Protein AF-A0A2D7B7L5-F1 (afdb_monomer_lite)

pLDDT: mean 74.21, std 18.38, range [35.44, 91.0]

Sequence (82 aa):
MPKFPQEISKGGFAVRIYKPTESKPRYRLDYTVDGKRFQPTFRTFELAQKEATRVLNQLAYGNKTGAMDFQEGHPLKGFIFR

Secondary structure (DSSP, 8-state):
---SSEEEEETTEEEEEEPPBTTB-SEEEEEEETTEEE--EESSHHHHHHHHHHHHHHHHTT----SS---TT---------

Foldseek 3Di:
DDDPQDWDDDQRWIKTWGDADPVRNWIWIWTDDPNDIDIDTHNDPVVVVVLRVVVNVCVNVVVSVRPPDPDPPDDDDDDDDD

Radius of gyration: 13.54 Å; chains: 1; bounding box: 28×35×30 Å

Structure (mmCIF, N/CA/C/O backbone):
data_AF-A0A2D7B7L5-F1
#
_entry.id   AF-A0A2D7B7L5-F1
#
loop_
_atom_site.group_PDB
_atom_site.id
_atom_site.type_symbol
_atom_site.label_atom_id
_atom_site.label_alt_id
_atom_site.label_comp_id
_atom_site.label_asym_id
_atom_site.label_entity_id
_atom_site.label_seq_id
_atom_site.pdbx_PDB_ins_code
_atom_site.Cartn_x
_atom_site.Cartn_y
_atom_site.Cartn_z
_atom_site.occupancy
_atom_site.B_iso_or_equiv
_atom_site.auth_seq_id
_atom_site.auth_comp_id
_atom_site.auth_asym_id
_atom_site.auth_atom_id
_atom_site.pdbx_PDB_model_num
ATOM 1 N N . MET A 1 1 ? 15.733 -15.129 0.267 1.00 56.22 1 MET A N 1
ATOM 2 C CA . MET A 1 1 ? 14.705 -14.613 -0.666 1.00 56.22 1 MET A CA 1
ATOM 3 C C . MET A 1 1 ? 13.515 -14.126 0.148 1.00 56.22 1 MET A C 1
ATOM 5 O O . MET A 1 1 ? 13.077 -14.882 1.011 1.00 56.22 1 MET A O 1
ATOM 9 N N . PRO A 1 2 ? 13.016 -12.897 -0.059 1.00 62.56 2 PRO A N 1
ATOM 10 C CA . PRO A 1 2 ? 11.803 -12.438 0.616 1.00 62.56 2 PRO A CA 1
ATOM 11 C C . PRO A 1 2 ? 10.626 -13.370 0.279 1.00 62.56 2 PRO A C 1
ATOM 13 O O . PRO A 1 2 ? 10.429 -13.734 -0.882 1.00 62.56 2 PRO A O 1
ATOM 16 N N . LYS A 1 3 ? 9.876 -13.802 1.301 1.00 76.50 3 LYS A N 1
ATOM 17 C CA . LYS A 1 3 ? 8.652 -14.597 1.121 1.00 76.50 3 LYS A CA 1
ATOM 18 C C . LYS A 1 3 ? 7.518 -13.659 0.710 1.00 76.50 3 LYS A C 1
ATOM 20 O O . LYS A 1 3 ? 7.279 -12.656 1.373 1.00 76.50 3 LYS A O 1
ATOM 25 N N . PHE A 1 4 ? 6.837 -13.998 -0.383 1.00 77.75 4 PHE A N 1
ATOM 26 C CA . PHE A 1 4 ? 5.666 -13.271 -0.871 1.00 77.75 4 PHE A CA 1
ATOM 27 C C . PHE A 1 4 ? 4.388 -14.087 -0.620 1.00 77.75 4 PHE A C 1
ATOM 29 O O . PHE A 1 4 ? 4.430 -15.305 -0.806 1.00 77.75 4 PHE A O 1
ATOM 36 N N . PRO A 1 5 ? 3.257 -13.443 -0.277 1.00 81.25 5 PRO A N 1
ATOM 37 C CA . PRO A 1 5 ? 3.090 -11.997 -0.106 1.00 81.25 5 PRO A CA 1
ATOM 38 C C . PRO A 1 5 ? 3.804 -11.471 1.146 1.00 81.25 5 PRO A C 1
ATOM 40 O O . PRO A 1 5 ? 3.813 -12.128 2.182 1.00 81.25 5 PRO A O 1
ATOM 43 N N . GLN A 1 6 ? 4.410 -10.289 1.034 1.00 85.62 6 GLN A N 1
ATOM 44 C CA . GLN A 1 6 ? 5.006 -9.617 2.182 1.00 85.62 6 GLN A CA 1
ATOM 45 C C . GLN A 1 6 ? 3.931 -8.770 2.848 1.00 85.62 6 GLN A C 1
ATOM 47 O O . GLN A 1 6 ? 3.436 -7.817 2.251 1.00 85.62 6 GLN A O 1
ATOM 52 N N . GLU A 1 7 ? 3.558 -9.127 4.067 1.00 88.44 7 GLU A N 1
ATOM 53 C CA . GLU A 1 7 ? 2.625 -8.347 4.869 1.00 88.44 7 GLU A CA 1
ATOM 54 C C . GLU A 1 7 ? 3.403 -7.422 5.804 1.00 88.44 7 GLU A C 1
ATOM 56 O O . GLU A 1 7 ? 4.337 -7.846 6.484 1.00 88.44 7 GLU A O 1
ATOM 61 N N . ILE A 1 8 ? 3.027 -6.148 5.809 1.00 86.81 8 ILE A N 1
ATOM 62 C CA . ILE A 1 8 ? 3.543 -5.143 6.728 1.00 86.81 8 ILE A CA 1
ATOM 63 C C . ILE A 1 8 ? 2.332 -4.589 7.469 1.00 86.81 8 ILE A C 1
ATOM 65 O O . ILE A 1 8 ? 1.411 -4.060 6.845 1.00 86.81 8 ILE A O 1
ATOM 69 N N . SER A 1 9 ? 2.311 -4.725 8.791 1.00 85.69 9 SER A N 1
ATOM 70 C CA . SER A 1 9 ? 1.226 -4.233 9.636 1.00 85.69 9 SER A CA 1
ATOM 71 C C . SER A 1 9 ? 1.732 -3.192 10.629 1.00 85.69 9 SER A C 1
ATOM 73 O O . SER A 1 9 ? 2.846 -3.281 11.146 1.00 85.69 9 SER A O 1
ATOM 75 N N . LYS A 1 10 ? 0.928 -2.151 10.862 1.00 80.75 10 LYS A N 1
ATOM 76 C CA . LYS A 1 10 ? 1.229 -1.074 11.812 1.00 80.75 10 LYS A CA 1
ATOM 77 C C . LYS A 1 10 ? -0.064 -0.415 12.285 1.00 80.75 10 LYS A C 1
ATOM 79 O O . LYS A 1 10 ? -0.896 -0.038 11.467 1.00 80.75 10 LYS A O 1
ATOM 84 N N . GLY A 1 11 ? -0.227 -0.268 13.602 1.00 71.62 11 GLY A N 1
ATOM 85 C CA . GLY A 1 11 ? -1.342 0.485 14.194 1.00 71.62 11 GLY A CA 1
ATOM 86 C C . GLY A 1 11 ? -2.740 -0.024 13.816 1.00 71.62 11 GLY A C 1
ATOM 87 O O . GLY A 1 11 ? -3.641 0.783 13.637 1.00 71.62 11 GLY A O 1
ATOM 88 N N . GLY A 1 12 ? -2.914 -1.339 13.632 1.00 80.56 12 GLY A N 1
ATOM 89 C CA . GLY A 1 12 ? -4.193 -1.943 13.222 1.00 80.56 12 GLY A CA 1
ATOM 90 C C . GLY A 1 12 ? -4.450 -1.964 11.710 1.00 80.56 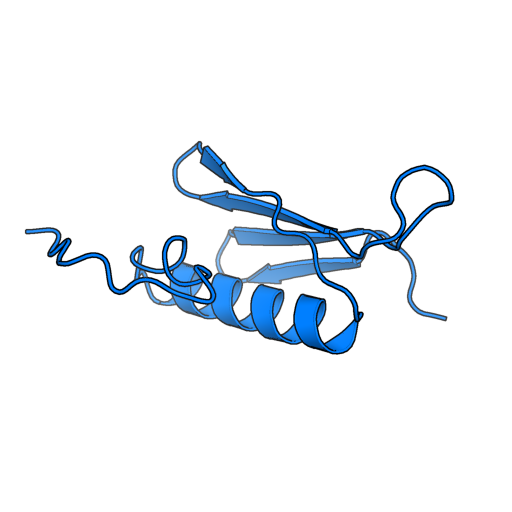12 GLY A C 1
ATOM 91 O O . GLY A 1 12 ? -5.427 -2.563 11.268 1.00 80.56 12 GLY A O 1
ATOM 92 N N . PHE A 1 13 ? -3.559 -1.380 10.907 1.00 83.94 13 PHE A N 1
ATOM 93 C CA . PHE A 1 13 ? -3.608 -1.441 9.448 1.00 83.94 13 PHE A CA 1
ATOM 94 C C . PHE A 1 13 ? -2.599 -2.453 8.912 1.00 83.94 13 PHE A C 1
ATOM 96 O O . PHE A 1 13 ? -1.533 -2.648 9.499 1.00 83.94 13 PHE A O 1
ATOM 103 N N . ALA A 1 14 ? -2.916 -3.072 7.774 1.00 86.75 14 ALA A N 1
ATOM 104 C CA . ALA A 1 14 ? -2.033 -4.000 7.079 1.00 86.75 14 ALA A CA 1
ATOM 105 C C . ALA A 1 14 ? -1.952 -3.657 5.587 1.00 86.75 14 ALA A C 1
ATOM 107 O O . ALA A 1 14 ? -2.966 -3.392 4.938 1.00 86.75 14 ALA A O 1
ATOM 108 N N . VAL A 1 15 ? -0.733 -3.687 5.053 1.00 88.62 15 VAL A N 1
ATOM 109 C CA . VAL A 1 15 ? -0.430 -3.550 3.628 1.00 88.62 15 VAL A CA 1
ATOM 110 C C . VAL A 1 15 ? 0.281 -4.816 3.168 1.00 88.62 15 VAL A C 1
ATOM 112 O O . VAL A 1 15 ? 1.276 -5.234 3.760 1.00 88.62 15 VAL A O 1
ATOM 115 N N . ARG A 1 16 ? -0.217 -5.429 2.095 1.00 91.00 16 ARG A N 1
ATOM 116 C CA . ARG A 1 16 ? 0.357 -6.637 1.493 1.00 91.00 16 ARG A CA 1
ATOM 117 C C . ARG A 1 16 ? 1.017 -6.306 0.166 1.00 91.00 16 ARG A C 1
ATOM 119 O O . ARG A 1 16 ? 0.387 -5.705 -0.695 1.00 91.00 16 ARG A O 1
ATOM 126 N N . ILE A 1 17 ? 2.256 -6.743 -0.024 1.00 90.56 17 ILE A N 1
ATOM 127 C CA . ILE A 1 17 ? 3.002 -6.600 -1.274 1.00 90.56 17 ILE A CA 1
ATOM 128 C C . ILE A 1 17 ? 3.048 -7.957 -1.974 1.00 90.56 17 ILE A C 1
ATOM 130 O O . ILE A 1 17 ? 3.571 -8.941 -1.445 1.00 90.56 17 ILE A O 1
ATOM 134 N N . TYR A 1 18 ? 2.524 -8.007 -3.193 1.00 89.31 18 TYR A N 1
ATOM 135 C CA . TYR A 1 18 ? 2.590 -9.161 -4.078 1.00 89.31 18 TYR A CA 1
ATOM 136 C C . TYR A 1 18 ? 3.707 -8.978 -5.099 1.00 89.31 18 TYR A C 1
ATOM 138 O O . TYR A 1 18 ? 3.855 -7.902 -5.688 1.00 89.31 18 TYR A O 1
ATOM 146 N N . LYS A 1 19 ? 4.453 -10.058 -5.346 1.00 88.12 19 LYS A N 1
ATOM 147 C CA . LYS A 1 19 ? 5.440 -10.107 -6.423 1.00 88.12 19 LYS A CA 1
ATOM 148 C C . LYS A 1 19 ? 4.769 -10.042 -7.802 1.00 88.12 19 LYS A C 1
ATOM 150 O O . LYS A 1 19 ? 3.613 -10.471 -7.936 1.00 88.12 19 LYS A O 1
ATOM 155 N N . PRO A 1 20 ? 5.489 -9.555 -8.825 1.00 88.12 20 PRO A N 1
ATOM 156 C CA . PRO A 1 20 ? 5.072 -9.729 -10.202 1.00 88.12 20 PRO A CA 1
ATOM 157 C C . PRO A 1 20 ? 4.960 -11.222 -10.540 1.00 88.12 20 PRO A C 1
ATOM 159 O O . PRO A 1 20 ? 5.744 -12.051 -10.073 1.00 88.12 20 PRO A O 1
ATOM 162 N N . THR A 1 21 ? 3.957 -11.555 -11.338 1.00 86.12 21 THR A N 1
ATOM 163 C CA . THR A 1 21 ? 3.731 -12.884 -11.919 1.00 86.12 21 THR A CA 1
ATOM 164 C C . THR A 1 21 ? 3.655 -12.746 -13.436 1.00 86.12 21 THR A C 1
ATOM 166 O O . THR A 1 21 ? 3.502 -11.631 -13.931 1.00 86.12 21 THR A O 1
ATOM 169 N N . GLU A 1 22 ? 3.712 -13.848 -14.188 1.00 83.19 22 GLU A N 1
ATOM 170 C CA . GLU A 1 22 ? 3.608 -13.806 -15.661 1.00 83.19 22 GLU A CA 1
ATOM 171 C C . GLU A 1 22 ? 2.362 -13.045 -16.137 1.00 83.19 22 GLU A C 1
ATOM 173 O O . GLU A 1 22 ? 2.446 -12.180 -17.001 1.00 83.19 22 GLU A O 1
ATOM 178 N N . SER A 1 23 ? 1.215 -13.260 -15.488 1.00 83.69 23 SER A N 1
ATOM 179 C CA . SER A 1 23 ? -0.025 -12.539 -15.809 1.00 83.69 23 SER A CA 1
ATOM 180 C C . SER A 1 23 ? -0.074 -11.099 -15.278 1.00 83.69 23 SER A C 1
ATOM 182 O O . SER A 1 23 ? -0.960 -10.335 -15.653 1.00 83.69 23 SER A O 1
ATOM 184 N N . LYS A 1 24 ? 0.801 -10.727 -14.335 1.00 82.50 24 LYS A N 1
ATOM 185 C CA . LYS A 1 24 ? 0.801 -9.420 -13.657 1.00 82.50 24 LYS A CA 1
ATOM 186 C C . LYS A 1 24 ? 2.247 -8.960 -13.452 1.00 82.50 24 LYS A C 1
ATOM 188 O O 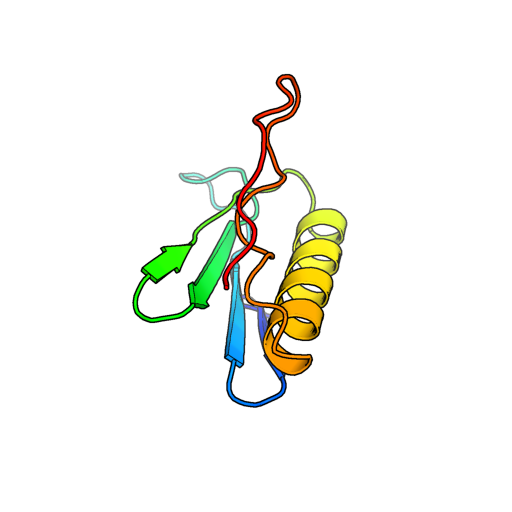. LYS A 1 24 ? 2.780 -9.142 -12.357 1.00 82.50 24 LYS A O 1
ATOM 193 N N . PRO A 1 25 ? 2.879 -8.327 -14.456 1.00 85.44 25 PRO A N 1
ATOM 194 C CA . PRO A 1 25 ? 4.321 -8.053 -14.477 1.00 85.44 25 PRO A CA 1
ATOM 195 C C . PRO A 1 25 ? 4.751 -6.889 -13.563 1.00 85.44 25 PRO A C 1
ATOM 197 O O . PRO A 1 25 ? 5.789 -6.270 -13.775 1.00 85.44 25 PRO A O 1
ATOM 200 N N . ARG A 1 26 ? 3.947 -6.542 -12.552 1.00 88.00 26 ARG A N 1
ATOM 201 C CA . ARG A 1 26 ? 4.196 -5.433 -11.624 1.00 88.00 26 ARG A CA 1
ATOM 202 C C . ARG A 1 26 ? 4.022 -5.892 -10.182 1.00 88.00 26 ARG A C 1
ATOM 204 O O . ARG A 1 26 ? 3.170 -6.735 -9.894 1.00 88.00 26 ARG A O 1
ATOM 211 N N . TYR A 1 27 ? 4.800 -5.298 -9.282 1.00 88.00 27 TYR A N 1
ATOM 212 C CA . TYR A 1 27 ? 4.571 -5.412 -7.844 1.00 88.00 27 TYR A CA 1
ATOM 213 C C . TYR A 1 27 ? 3.237 -4.761 -7.508 1.00 88.00 27 TYR A C 1
ATOM 215 O O . TYR A 1 27 ? 2.885 -3.736 -8.089 1.00 88.00 27 TYR A O 1
ATOM 223 N N . ARG A 1 28 ? 2.471 -5.351 -6.596 1.00 89.75 28 ARG A N 1
ATOM 224 C CA . ARG A 1 28 ? 1.139 -4.841 -6.247 1.00 89.75 28 ARG A CA 1
ATOM 225 C C . ARG A 1 28 ? 1.030 -4.686 -4.751 1.00 89.75 28 ARG A C 1
ATOM 227 O O . ARG A 1 28 ? 1.333 -5.633 -4.033 1.00 89.75 28 ARG A O 1
ATOM 234 N N . LEU A 1 29 ? 0.585 -3.522 -4.308 1.00 90.06 29 LEU A N 1
ATOM 235 C CA . LEU A 1 29 ? 0.166 -3.331 -2.929 1.00 90.06 29 LEU A CA 1
ATOM 236 C C . LEU A 1 29 ? -1.306 -3.694 -2.828 1.00 90.06 29 LEU A C 1
ATOM 238 O O . LEU A 1 29 ? -2.050 -3.588 -3.797 1.00 90.06 29 LEU A O 1
ATOM 242 N N . ASP A 1 30 ? -1.713 -4.125 -1.652 1.00 90.56 30 ASP A N 1
ATOM 243 C CA . ASP A 1 30 ? -3.095 -4.398 -1.315 1.00 90.56 30 ASP A CA 1
ATOM 244 C C . ASP A 1 30 ? -3.316 -3.965 0.124 1.00 90.56 30 ASP A C 1
ATOM 246 O O . ASP A 1 30 ? -2.659 -4.465 1.040 1.00 90.56 30 ASP A O 1
ATOM 250 N N . TYR A 1 31 ? -4.188 -2.986 0.305 1.00 87.69 31 TYR A N 1
ATOM 251 C CA . TYR A 1 31 ? -4.520 -2.457 1.616 1.00 87.69 31 TYR A CA 1
ATOM 252 C C . TYR A 1 31 ? -5.945 -1.923 1.627 1.00 87.69 31 TYR A C 1
ATOM 254 O O . TYR A 1 31 ? -6.522 -1.613 0.582 1.00 87.69 31 TYR A O 1
ATOM 262 N N . THR A 1 32 ? -6.521 -1.845 2.823 1.00 84.25 32 THR A N 1
ATOM 263 C CA . THR A 1 32 ? -7.878 -1.338 3.029 1.00 84.25 32 THR A CA 1
ATOM 264 C C . THR A 1 32 ? -7.826 -0.137 3.958 1.00 84.25 32 THR A C 1
ATOM 266 O O . THR A 1 32 ? -7.198 -0.194 5.013 1.00 84.25 32 THR A O 1
ATOM 269 N N . VAL A 1 33 ? -8.489 0.945 3.562 1.00 81.25 33 VAL A N 1
ATOM 270 C CA . VAL A 1 33 ? -8.625 2.176 4.346 1.00 81.25 33 VAL A CA 1
ATOM 271 C C . VAL A 1 33 ? -10.098 2.530 4.383 1.00 81.25 33 VAL 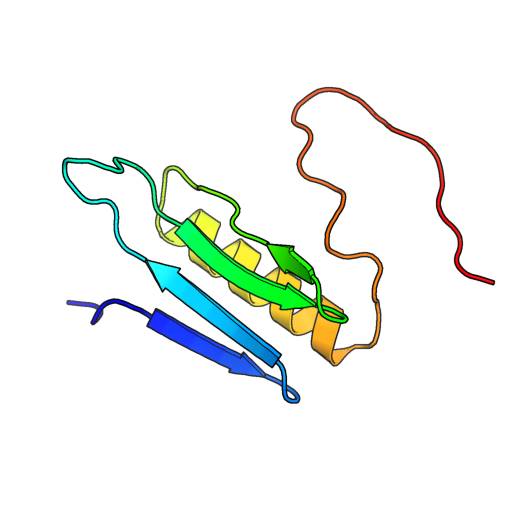A C 1
ATOM 273 O O . VAL A 1 33 ? -10.701 2.699 3.328 1.00 81.25 33 VAL A O 1
ATOM 276 N N . ASP A 1 34 ? -10.679 2.634 5.580 1.00 78.00 34 ASP A N 1
ATOM 277 C CA . ASP A 1 34 ? -12.065 3.101 5.758 1.00 78.00 34 ASP A CA 1
ATOM 278 C C . ASP A 1 34 ? -13.080 2.291 4.905 1.00 78.00 34 ASP A C 1
ATOM 280 O O . ASP A 1 34 ? -13.950 2.826 4.228 1.00 78.00 34 ASP A O 1
ATOM 284 N N . GLY A 1 35 ? -12.893 0.964 4.836 1.00 81.38 35 GLY A N 1
ATOM 285 C CA . GLY A 1 35 ? -13.729 0.057 4.033 1.00 81.38 35 GLY A CA 1
ATOM 286 C C . GLY A 1 35 ? -13.462 0.068 2.520 1.00 81.38 35 GLY A C 1
ATOM 287 O O . GLY A 1 35 ? -14.053 -0.729 1.793 1.00 81.38 35 GLY A O 1
ATOM 288 N N . LYS A 1 36 ? -12.547 0.912 2.024 1.00 84.44 36 LYS A N 1
ATOM 289 C CA . LYS A 1 36 ? -12.146 0.963 0.610 1.00 84.44 36 LYS A CA 1
ATOM 290 C C . LYS A 1 36 ? -10.832 0.227 0.385 1.00 84.44 36 LYS A C 1
ATOM 292 O O . LYS A 1 36 ? -9.844 0.469 1.077 1.00 84.44 36 LYS A O 1
ATOM 297 N N . ARG A 1 37 ? -10.811 -0.661 -0.611 1.00 86.19 37 ARG A N 1
ATOM 298 C CA . ARG A 1 37 ? -9.623 -1.427 -1.005 1.00 86.19 37 ARG A CA 1
ATOM 299 C C . ARG A 1 37 ? -8.828 -0.679 -2.072 1.00 86.19 37 ARG A C 1
ATOM 301 O O . ARG A 1 37 ? -9.388 -0.278 -3.088 1.00 86.19 37 ARG A O 1
ATOM 308 N N . PHE A 1 38 ? -7.522 -0.559 -1.865 1.00 86.12 38 PHE A N 1
ATOM 309 C CA . PHE A 1 38 ? -6.590 0.086 -2.784 1.00 86.12 38 PHE A CA 1
ATOM 310 C C . PHE A 1 38 ? -5.538 -0.914 -3.253 1.00 86.12 38 PHE A C 1
ATOM 312 O O . PHE A 1 38 ? -4.989 -1.675 -2.452 1.00 86.12 38 PHE A O 1
ATOM 319 N N . GLN A 1 39 ? -5.273 -0.912 -4.563 1.00 88.62 39 GLN A N 1
ATOM 320 C CA . GLN A 1 39 ? -4.334 -1.842 -5.191 1.00 88.62 39 GLN A CA 1
ATOM 321 C C . GLN A 1 39 ? -3.353 -1.162 -6.163 1.00 88.62 39 GLN A C 1
ATOM 323 O O . GLN A 1 39 ? -3.367 -1.463 -7.360 1.00 88.62 39 GLN A O 1
ATOM 328 N N . PRO A 1 40 ? -2.502 -0.227 -5.696 1.00 87.56 40 PRO A N 1
ATOM 329 C CA . PRO A 1 40 ? -1.535 0.418 -6.571 1.00 87.56 40 PRO A CA 1
ATOM 330 C C . PRO A 1 40 ? -0.456 -0.567 -7.040 1.00 87.56 40 PRO A C 1
ATOM 332 O O . PRO A 1 40 ? -0.058 -1.494 -6.325 1.00 87.56 40 PRO A O 1
ATOM 335 N N . THR A 1 41 ? 0.015 -0.367 -8.273 1.00 89.12 41 THR A N 1
ATOM 336 C CA . THR A 1 41 ? 1.010 -1.234 -8.919 1.00 89.12 41 THR A CA 1
ATOM 337 C C . THR A 1 41 ? 2.321 -0.493 -9.149 1.00 89.12 41 THR A C 1
ATOM 339 O O . THR A 1 41 ? 2.302 0.624 -9.657 1.00 89.12 41 THR A O 1
ATOM 342 N N . PHE A 1 42 ? 3.450 -1.139 -8.870 1.00 86.75 42 PHE A N 1
ATOM 343 C CA . PHE A 1 42 ? 4.789 -0.557 -8.953 1.00 86.75 42 PHE A CA 1
ATOM 344 C C . PHE A 1 42 ? 5.714 -1.398 -9.829 1.00 86.75 42 PHE A C 1
ATOM 346 O O . PHE A 1 42 ? 5.569 -2.617 -9.950 1.00 86.75 42 PHE A O 1
ATOM 353 N N . ARG A 1 43 ? 6.694 -0.728 -10.442 1.00 85.88 43 ARG A N 1
ATOM 354 C CA . ARG A 1 43 ? 7.702 -1.375 -11.296 1.00 85.88 43 ARG A CA 1
ATOM 355 C C . ARG A 1 43 ? 8.771 -2.100 -10.479 1.00 85.88 43 ARG A C 1
ATOM 357 O O . ARG A 1 43 ? 9.223 -3.160 -10.892 1.00 85.88 43 ARG A O 1
ATOM 364 N N . THR A 1 44 ? 9.143 -1.562 -9.318 1.00 86.50 44 THR A N 1
ATOM 365 C CA . THR A 1 44 ? 10.196 -2.120 -8.460 1.00 86.50 44 THR A CA 1
ATOM 366 C C . THR A 1 44 ? 9.678 -2.426 -7.061 1.00 86.50 44 THR A C 1
ATOM 368 O O . THR A 1 44 ? 8.721 -1.816 -6.576 1.00 86.50 44 THR A O 1
ATOM 371 N N . PHE A 1 45 ? 10.333 -3.387 -6.410 1.00 84.88 45 PHE A N 1
ATOM 372 C CA . PHE A 1 45 ? 10.030 -3.774 -5.037 1.00 84.88 45 PHE A CA 1
ATOM 373 C C . PHE A 1 45 ? 10.333 -2.646 -4.040 1.00 84.88 45 PHE A C 1
ATOM 375 O O . PHE A 1 45 ? 9.538 -2.403 -3.140 1.00 84.88 45 PHE A O 1
ATOM 382 N N . GLU A 1 46 ? 11.429 -1.907 -4.232 1.00 87.00 46 GLU A N 1
ATOM 383 C CA . GLU A 1 46 ? 11.804 -0.788 -3.357 1.00 87.00 46 GLU A CA 1
ATOM 384 C C . GLU A 1 46 ? 10.750 0.326 -3.349 1.00 87.00 46 GLU A C 1
ATOM 386 O O . GLU A 1 46 ? 10.390 0.824 -2.284 1.00 87.00 46 GLU A O 1
ATOM 391 N N . LEU A 1 47 ? 10.193 0.676 -4.518 1.00 86.69 47 LEU A N 1
ATOM 392 C CA . LEU A 1 47 ? 9.100 1.650 -4.605 1.00 86.69 47 LEU A CA 1
ATOM 393 C C . LEU A 1 47 ? 7.851 1.140 -3.885 1.00 86.69 47 LEU A C 1
ATOM 395 O O . LEU A 1 47 ? 7.240 1.880 -3.116 1.00 86.69 47 LEU A O 1
ATOM 399 N N . ALA A 1 48 ? 7.513 -0.136 -4.086 1.00 87.88 48 ALA A N 1
ATOM 400 C CA . ALA A 1 48 ? 6.384 -0.763 -3.414 1.00 87.88 48 ALA A CA 1
ATOM 401 C C . ALA A 1 48 ? 6.544 -0.756 -1.884 1.00 87.88 48 ALA A C 1
ATOM 403 O O . ALA A 1 48 ? 5.597 -0.458 -1.160 1.00 87.88 48 ALA A O 1
ATOM 404 N N . GLN A 1 49 ? 7.744 -1.049 -1.382 1.00 88.81 49 GLN A N 1
ATOM 405 C CA . GLN A 1 49 ? 8.037 -1.069 0.049 1.00 88.81 49 GLN A CA 1
ATOM 406 C C . GLN A 1 49 ? 8.043 0.339 0.658 1.00 88.81 49 GLN A C 1
ATOM 408 O O . GLN A 1 49 ? 7.495 0.544 1.749 1.00 88.81 49 GLN A O 1
ATOM 413 N N . LYS A 1 50 ? 8.626 1.318 -0.047 1.00 89.94 50 LYS A N 1
ATOM 414 C CA . LYS A 1 50 ? 8.619 2.729 0.357 1.00 89.94 50 LYS A CA 1
ATOM 415 C C . LYS A 1 50 ? 7.189 3.243 0.483 1.00 89.94 50 LYS A C 1
ATOM 417 O O . LYS A 1 50 ? 6.850 3.841 1.503 1.00 89.94 50 LYS A O 1
ATOM 422 N N . GLU A 1 51 ? 6.342 2.942 -0.499 1.00 87.56 51 GLU A N 1
ATOM 423 C CA . GLU A 1 51 ? 4.948 3.373 -0.473 1.00 87.56 51 GLU A CA 1
ATOM 424 C C . GLU A 1 51 ? 4.134 2.630 0.588 1.00 87.56 51 GLU A C 1
ATOM 426 O O . GLU A 1 51 ? 3.388 3.262 1.329 1.00 87.56 51 GLU A O 1
ATOM 431 N N . ALA A 1 52 ? 4.331 1.319 0.761 1.00 87.75 52 ALA A N 1
ATOM 432 C CA . ALA A 1 52 ? 3.665 0.567 1.826 1.00 87.75 52 ALA A CA 1
ATOM 433 C C . ALA A 1 52 ? 3.975 1.158 3.210 1.00 87.75 52 ALA A C 1
ATOM 435 O O . ALA A 1 52 ? 3.078 1.339 4.032 1.00 87.75 52 ALA A O 1
ATOM 436 N N . THR A 1 53 ? 5.236 1.528 3.446 1.00 88.25 53 THR A N 1
ATOM 437 C CA . THR A 1 53 ? 5.668 2.179 4.690 1.00 88.25 53 THR A CA 1
ATOM 438 C C . THR A 1 53 ? 5.070 3.579 4.833 1.00 88.25 53 THR A C 1
ATOM 440 O O . THR A 1 53 ? 4.625 3.949 5.921 1.00 88.25 53 THR A O 1
ATOM 443 N N . ARG A 1 54 ? 5.025 4.360 3.746 1.00 86.69 54 ARG A N 1
ATOM 444 C CA . ARG A 1 54 ? 4.408 5.693 3.721 1.00 86.69 54 ARG A CA 1
ATOM 445 C C . ARG A 1 54 ? 2.921 5.621 4.066 1.00 86.69 54 ARG A C 1
ATOM 447 O O . ARG A 1 54 ? 2.490 6.331 4.971 1.00 86.69 54 ARG A O 1
ATOM 454 N N . VAL A 1 55 ? 2.181 4.728 3.409 1.00 84.50 55 VAL A N 1
ATOM 455 C CA . VAL A 1 55 ? 0.751 4.486 3.645 1.00 84.50 55 VAL A CA 1
ATOM 456 C C . VAL A 1 55 ? 0.520 4.059 5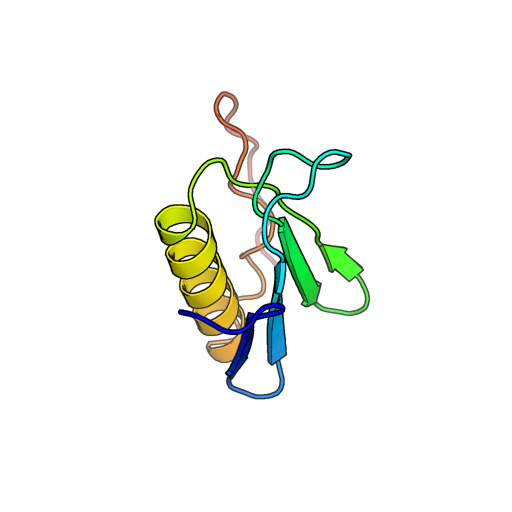.091 1.00 84.50 55 VAL A C 1
ATOM 458 O O . VAL A 1 55 ? -0.296 4.662 5.778 1.00 84.50 55 VAL A O 1
ATOM 461 N N . LEU A 1 56 ? 1.277 3.085 5.604 1.00 85.50 56 LEU A N 1
ATOM 462 C CA . LEU A 1 56 ? 1.147 2.648 6.998 1.00 85.50 56 LEU A CA 1
ATOM 463 C C . LEU A 1 56 ? 1.421 3.766 8.001 1.00 85.50 56 LEU A C 1
ATOM 465 O O . LEU A 1 56 ? 0.708 3.872 8.994 1.00 85.50 56 LEU A O 1
ATOM 469 N N . ASN A 1 57 ? 2.434 4.600 7.763 1.00 84.88 57 ASN A N 1
ATOM 470 C CA . ASN A 1 57 ? 2.691 5.755 8.617 1.00 84.88 57 ASN A CA 1
ATOM 471 C C . ASN A 1 57 ? 1.524 6.748 8.555 1.00 84.88 57 ASN A C 1
ATOM 473 O O . ASN A 1 57 ? 1.026 7.144 9.602 1.00 84.88 57 ASN A O 1
ATOM 477 N N . GLN A 1 58 ? 1.036 7.107 7.365 1.00 81.31 58 GLN A N 1
ATOM 478 C CA . GLN A 1 58 ? -0.106 8.018 7.218 1.00 81.31 58 GLN A CA 1
ATOM 479 C C . GLN A 1 58 ? -1.354 7.506 7.950 1.00 81.31 58 GLN A C 1
ATOM 481 O O . GLN A 1 58 ? -1.990 8.266 8.680 1.00 81.31 58 GLN A O 1
ATOM 486 N N . LEU A 1 59 ? -1.650 6.210 7.818 1.00 79.31 59 LEU A N 1
ATOM 487 C CA . LEU A 1 59 ? -2.759 5.559 8.512 1.00 79.31 59 LEU A CA 1
ATOM 488 C C . LEU A 1 59 ? -2.568 5.559 10.034 1.00 79.31 59 LEU A C 1
ATOM 490 O O . LEU A 1 59 ? -3.495 5.899 10.765 1.00 79.31 59 LEU A O 1
ATOM 494 N N . ALA A 1 60 ? -1.363 5.240 10.513 1.00 76.50 60 ALA A N 1
ATOM 495 C CA . ALA A 1 60 ? -1.050 5.205 11.941 1.00 76.50 60 ALA A CA 1
ATOM 496 C C . ALA A 1 60 ? -1.114 6.591 12.609 1.00 76.50 60 ALA A C 1
ATOM 498 O O . ALA A 1 60 ? -1.524 6.689 13.761 1.00 76.50 60 ALA A O 1
ATOM 499 N N . TYR A 1 61 ? -0.745 7.660 11.898 1.00 74.38 61 TYR A N 1
ATOM 500 C CA . TYR A 1 61 ? -0.825 9.037 12.405 1.00 74.38 61 TYR A CA 1
ATOM 501 C C . TYR A 1 61 ? -2.230 9.655 12.282 1.00 74.38 61 TYR A C 1
ATOM 503 O O . TYR A 1 61 ? -2.395 10.845 12.539 1.00 74.38 61 TYR A O 1
ATOM 511 N N . GLY A 1 62 ? -3.246 8.887 11.865 1.00 63.78 62 GLY A N 1
ATOM 512 C CA . GLY A 1 62 ? -4.612 9.390 11.685 1.00 63.78 62 GLY A CA 1
ATOM 513 C C . GLY A 1 62 ? -4.760 10.378 10.523 1.00 63.78 62 GLY A C 1
ATOM 514 O O . GLY A 1 62 ? -5.831 10.949 10.325 1.00 63.78 62 GLY A O 1
ATOM 515 N N . ASN A 1 63 ? -3.709 10.561 9.720 1.00 60.16 63 ASN A N 1
ATOM 516 C CA . ASN A 1 63 ? -3.743 11.406 8.542 1.00 60.16 63 ASN A CA 1
ATOM 517 C C . ASN A 1 63 ? -4.381 10.606 7.398 1.00 60.16 63 ASN A C 1
ATOM 519 O O . ASN A 1 63 ? -3.695 10.024 6.556 1.00 60.16 63 ASN A O 1
ATOM 523 N N . LYS A 1 64 ? -5.720 10.575 7.371 1.00 55.72 64 LYS A N 1
ATOM 524 C CA . LYS A 1 64 ? -6.541 9.926 6.329 1.00 55.72 64 LYS A CA 1
ATOM 525 C C . LYS A 1 64 ? -6.375 10.547 4.922 1.00 55.72 64 LYS A C 1
ATOM 527 O O . LYS A 1 64 ? -7.140 10.229 4.020 1.00 55.72 64 LYS A O 1
ATOM 532 N N . THR A 1 65 ? -5.371 11.395 4.699 1.00 50.44 65 THR A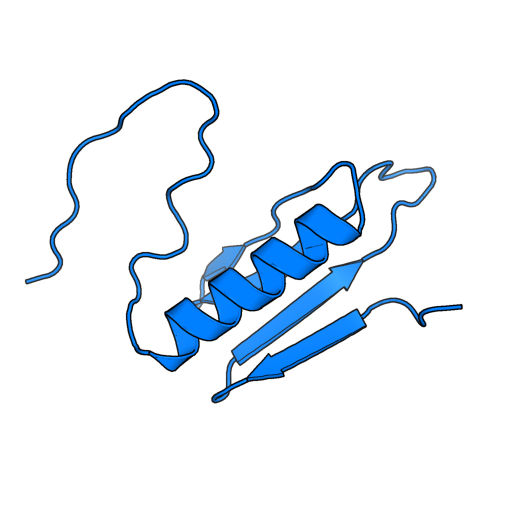 N 1
ATOM 533 C CA . THR A 1 65 ? -5.108 12.121 3.439 1.00 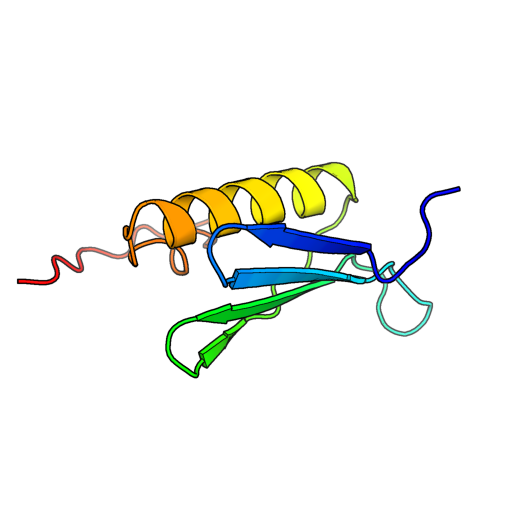50.44 65 THR A CA 1
ATOM 534 C C . THR A 1 65 ? -4.206 11.336 2.464 1.00 50.44 65 THR A C 1
ATOM 536 O O . THR A 1 65 ? -3.591 11.904 1.572 1.00 50.44 65 THR A O 1
ATOM 539 N N . GLY A 1 66 ? -4.059 10.019 2.629 1.00 45.53 66 GLY A N 1
ATOM 540 C CA . GLY A 1 66 ? -2.964 9.262 2.004 1.00 45.53 66 GLY A CA 1
ATOM 541 C C . GLY A 1 66 ? -3.258 8.460 0.733 1.00 45.53 66 GLY A C 1
ATOM 542 O O . GLY A 1 66 ? -2.364 7.767 0.263 1.00 45.53 66 GLY A O 1
ATOM 543 N N . ALA A 1 67 ? -4.477 8.480 0.187 1.00 45.00 67 ALA A N 1
ATOM 544 C CA . ALA A 1 67 ? -4.823 7.663 -0.990 1.00 45.00 67 ALA A CA 1
ATOM 545 C C . ALA A 1 67 ? -4.881 8.444 -2.319 1.00 45.00 67 ALA A C 1
ATOM 547 O O . ALA A 1 67 ? -5.189 7.857 -3.354 1.00 45.00 67 ALA A O 1
ATOM 548 N N . MET A 1 68 ? -4.588 9.747 -2.314 1.00 45.97 68 MET A N 1
ATOM 549 C CA . MET A 1 68 ? -4.664 10.609 -3.498 1.00 45.97 68 MET A CA 1
ATOM 550 C C . MET A 1 68 ? -3.411 11.480 -3.623 1.00 45.97 68 MET A C 1
ATOM 552 O O . MET A 1 68 ? -3.480 12.675 -3.392 1.00 45.97 68 MET A O 1
ATOM 556 N N . ASP A 1 69 ? -2.262 10.898 -3.964 1.00 45.28 69 ASP A N 1
ATOM 557 C CA . ASP A 1 69 ? -1.209 11.661 -4.658 1.00 45.28 69 ASP A CA 1
ATOM 558 C C . ASP A 1 69 ? -0.271 10.717 -5.424 1.00 45.28 69 ASP A C 1
ATOM 560 O O . ASP A 1 69 ? 0.924 10.607 -5.167 1.00 45.28 69 ASP A O 1
ATOM 564 N N . PHE A 1 70 ? -0.854 9.949 -6.343 1.00 43.66 70 PHE A N 1
ATOM 565 C CA . PHE A 1 70 ? -0.099 9.295 -7.411 1.00 43.66 70 PHE A CA 1
ATOM 566 C C . PHE A 1 70 ? -0.859 9.479 -8.729 1.00 43.66 70 PHE A C 1
ATOM 568 O O . PHE A 1 70 ? -1.309 8.531 -9.369 1.00 43.66 70 PHE A O 1
ATOM 575 N N . GLN A 1 71 ? -1.034 10.742 -9.122 1.00 38.34 71 GLN A N 1
ATOM 576 C CA . GLN A 1 71 ? -1.107 11.101 -10.533 1.00 38.34 71 GLN A CA 1
ATOM 577 C C . GLN A 1 71 ? 0.236 11.720 -10.899 1.00 38.34 71 GLN A C 1
ATOM 579 O O . GLN A 1 71 ? 0.505 12.885 -10.622 1.00 38.34 71 GLN A O 1
ATOM 584 N N . GLU A 1 72 ? 1.084 10.917 -11.536 1.00 42.75 72 GLU A N 1
ATOM 585 C CA . GLU A 1 72 ? 2.112 11.447 -12.422 1.00 42.75 72 GLU A CA 1
ATOM 586 C C . GLU A 1 72 ? 1.360 12.278 -13.484 1.00 42.75 72 GLU A C 1
ATOM 588 O O . GLU A 1 72 ? 0.763 11.723 -14.404 1.00 42.75 72 GLU A O 1
ATOM 593 N N . GLY A 1 73 ? 1.264 13.597 -13.273 1.00 38.34 73 GLY A N 1
ATOM 594 C CA . GLY A 1 73 ? 0.868 14.544 -14.314 1.00 38.34 73 GLY A CA 1
ATOM 595 C C . GLY A 1 73 ? -0.378 15.421 -14.149 1.00 38.34 73 GLY A C 1
ATOM 596 O O . GLY A 1 73 ? -0.714 16.035 -15.148 1.00 38.34 73 GLY A O 1
ATOM 597 N N . HIS A 1 74 ? -1.054 15.575 -13.001 1.00 35.44 74 HIS A N 1
ATOM 598 C CA . HIS A 1 74 ? -2.064 16.654 -12.854 1.00 35.44 74 HIS A CA 1
ATOM 599 C C . HIS A 1 74 ? -2.309 17.055 -11.381 1.00 35.44 74 HIS A C 1
ATOM 601 O O . HIS A 1 74 ? -2.649 16.192 -10.574 1.00 35.44 74 HIS A O 1
ATOM 607 N N . PRO A 1 75 ? -2.201 18.349 -11.004 1.00 37.72 75 PRO A N 1
ATOM 608 C CA . PRO A 1 75 ? -2.528 18.808 -9.657 1.00 37.72 75 PRO A CA 1
ATOM 609 C C . PRO A 1 75 ? -4.047 18.961 -9.516 1.00 37.72 75 PRO A C 1
ATOM 611 O O . PRO A 1 75 ? -4.630 19.924 -10.020 1.00 37.72 75 PRO A O 1
ATOM 614 N N . LEU A 1 76 ? -4.710 18.040 -8.816 1.00 43.12 76 LEU A N 1
ATOM 615 C CA . LEU A 1 76 ? -6.104 18.242 -8.422 1.00 43.12 76 LEU A CA 1
ATOM 616 C C . LEU A 1 76 ? -6.204 18.711 -6.971 1.00 43.12 76 LEU A C 1
ATOM 618 O O . LEU A 1 76 ? -6.007 17.977 -6.010 1.00 43.12 76 LEU A O 1
ATOM 622 N N . LYS A 1 77 ? -6.518 20.007 -6.896 1.00 41.72 77 LYS A N 1
ATOM 623 C CA . LYS A 1 77 ? -7.123 20.773 -5.808 1.00 41.72 77 LYS A CA 1
ATOM 624 C C . LYS A 1 77 ? -7.824 19.933 -4.730 1.00 41.72 77 LYS A C 1
ATOM 626 O O . LYS A 1 77 ? -8.833 19.292 -4.994 1.00 41.72 77 LYS A O 1
ATOM 631 N N . GLY A 1 78 ? -7.360 20.145 -3.500 1.00 44.44 78 GLY A N 1
ATOM 632 C CA . GLY A 1 78 ? -8.195 20.494 -2.352 1.00 44.44 78 GLY A CA 1
ATOM 633 C C . GLY A 1 78 ? -9.197 19.451 -1.874 1.00 44.44 78 GLY A C 1
ATOM 634 O O . GLY A 1 78 ? -10.329 19.439 -2.332 1.00 44.44 78 GLY A O 1
ATOM 635 N N . PHE A 1 79 ? -8.834 18.717 -0.822 1.00 40.62 79 PHE A N 1
ATOM 636 C CA . PHE A 1 79 ? -9.809 18.193 0.134 1.00 40.62 79 PHE A CA 1
ATOM 637 C C . PHE A 1 79 ? -9.284 18.388 1.559 1.00 40.62 79 PHE A C 1
ATOM 639 O O . PHE A 1 79 ? -8.449 17.637 2.054 1.00 40.62 79 PHE A O 1
ATOM 646 N N . ILE A 1 80 ? -9.771 19.457 2.191 1.00 42.62 80 ILE A N 1
ATOM 647 C CA . ILE A 1 80 ? -9.689 19.696 3.632 1.00 42.62 80 ILE A CA 1
ATOM 648 C C . ILE A 1 80 ? -10.869 18.930 4.237 1.00 42.62 80 ILE A C 1
ATOM 650 O O . ILE A 1 80 ? -12.016 19.243 3.918 1.00 42.62 80 ILE A O 1
ATOM 654 N N . PHE A 1 81 ? -10.616 17.930 5.080 1.00 42.94 81 PHE A N 1
ATOM 655 C CA . PHE A 1 81 ? -11.666 17.384 5.940 1.00 42.94 81 PHE A CA 1
ATOM 656 C C . PHE A 1 81 ? -11.811 18.318 7.147 1.00 42.94 81 PHE A C 1
ATOM 658 O O . PHE A 1 81 ? -10.880 18.449 7.942 1.00 42.94 81 PHE A O 1
ATOM 665 N N . ARG A 1 82 ? -12.948 19.019 7.208 1.00 38.91 82 ARG A N 1
ATOM 666 C CA . ARG A 1 82 ? -13.449 19.708 8.402 1.00 38.91 82 ARG A CA 1
ATOM 667 C C . ARG A 1 82 ? -14.154 18.704 9.306 1.00 38.91 82 ARG A C 1
ATOM 669 O O . ARG A 1 82 ? -14.788 17.783 8.745 1.00 38.91 82 ARG A O 1
#